Protein AF-A0A0D0ACS6-F1 (afdb_monomer_lite)

Foldseek 3Di:
DDDQPVVVLLLVLLQCLCVQCPPDPPPDDSQFFDLDGDPVVLVVSCVVRVHDSVVSNVCCNVCVRVSNPDDHPVRVVVVVQVCCVVPVVVVVHHPVVVVVVDD

Structure (mmCIF, N/CA/C/O backbone):
data_AF-A0A0D0ACS6-F1
#
_entry.id   AF-A0A0D0ACS6-F1
#
loop_
_atom_site.group_PDB
_atom_site.id
_atom_site.type_symbol
_atom_site.label_atom_id
_atom_site.label_alt_id
_atom_site.label_comp_id
_atom_site.label_asym_id
_atom_site.label_entity_id
_atom_site.label_seq_id
_atom_site.pdbx_PDB_ins_code
_atom_site.Cartn_x
_atom_site.Cartn_y
_atom_site.Cartn_z
_atom_site.occupancy
_atom_site.B_iso_or_equiv
_atom_site.auth_seq_id
_atom_site.auth_comp_id
_atom_site.auth_asym_id
_atom_site.auth_atom_id
_atom_site.pdbx_PDB_model_num
ATOM 1 N N . MET A 1 1 ? -5.392 20.214 9.905 1.00 50.78 1 MET A N 1
ATOM 2 C CA . MET A 1 1 ? -5.535 18.881 9.297 1.00 50.78 1 MET A CA 1
ATOM 3 C C . MET A 1 1 ? -4.632 18.838 8.082 1.00 50.78 1 MET A C 1
ATOM 5 O O . MET A 1 1 ? -4.935 19.556 7.133 1.00 50.78 1 MET A O 1
ATOM 9 N N . PRO A 1 2 ? -3.484 18.144 8.131 1.00 66.25 2 PRO A N 1
ATOM 10 C CA . PRO A 1 2 ? -2.719 17.911 6.916 1.00 66.25 2 PRO A CA 1
ATOM 11 C C . PRO A 1 2 ? -3.595 17.114 5.944 1.00 66.25 2 PRO A C 1
ATOM 13 O O . PRO A 1 2 ? -4.342 16.227 6.352 1.00 66.25 2 PRO A O 1
ATOM 16 N N . PHE A 1 3 ? -3.565 17.492 4.673 1.00 79.19 3 PHE A N 1
ATOM 17 C CA . PHE A 1 3 ? -4.230 16.728 3.627 1.00 79.19 3 PHE A CA 1
ATOM 18 C C . PHE A 1 3 ? -3.453 15.420 3.441 1.00 79.19 3 PHE A C 1
ATOM 20 O O . PHE A 1 3 ? -2.221 15.455 3.393 1.00 79.19 3 PHE A O 1
ATOM 27 N N . LEU A 1 4 ? -4.148 14.283 3.368 1.00 85.44 4 LEU A N 1
ATOM 28 C CA . LEU A 1 4 ? -3.498 13.003 3.110 1.00 85.44 4 LEU A CA 1
ATOM 29 C C . LEU A 1 4 ? -2.901 13.030 1.700 1.00 85.44 4 LEU A C 1
ATOM 31 O O . LEU A 1 4 ? -3.627 13.135 0.711 1.00 85.44 4 LEU A O 1
ATOM 35 N N . ASP A 1 5 ? -1.579 12.926 1.610 1.00 92.06 5 ASP A N 1
ATOM 36 C CA . ASP A 1 5 ? -0.904 12.699 0.338 1.00 92.06 5 ASP A CA 1
ATOM 37 C C . ASP A 1 5 ? -1.012 11.213 -0.020 1.00 92.06 5 ASP A C 1
ATOM 39 O O . ASP A 1 5 ? -0.269 10.366 0.484 1.00 92.06 5 ASP A O 1
ATOM 43 N N . LEU A 1 6 ? -1.971 10.905 -0.892 1.00 92.44 6 LEU A N 1
ATOM 44 C CA . LEU A 1 6 ? -2.261 9.541 -1.320 1.00 92.44 6 LEU A CA 1
ATOM 45 C C . LEU A 1 6 ? -1.072 8.890 -2.035 1.00 92.44 6 LEU A C 1
ATOM 47 O O . LEU A 1 6 ? -0.840 7.695 -1.878 1.00 92.44 6 LEU A O 1
ATOM 51 N N . MET A 1 7 ? -0.292 9.667 -2.790 1.00 91.44 7 MET A N 1
ATOM 52 C CA . MET A 1 7 ? 0.878 9.144 -3.497 1.00 91.44 7 MET A CA 1
ATOM 53 C C . MET A 1 7 ? 1.981 8.779 -2.511 1.00 91.44 7 MET A C 1
ATOM 55 O O . MET A 1 7 ? 2.624 7.737 -2.656 1.00 91.44 7 MET A O 1
ATOM 59 N N . ALA A 1 8 ? 2.171 9.601 -1.477 1.00 91.94 8 ALA A N 1
ATOM 60 C CA . ALA A 1 8 ? 3.089 9.280 -0.396 1.00 91.94 8 ALA A CA 1
ATOM 61 C C . ALA A 1 8 ? 2.634 8.038 0.388 1.00 91.94 8 ALA A C 1
ATOM 63 O O . ALA A 1 8 ? 3.482 7.210 0.718 1.00 91.94 8 ALA A O 1
ATOM 64 N N . PHE A 1 9 ? 1.328 7.874 0.638 1.00 95.25 9 PHE A N 1
ATOM 65 C CA . PHE A 1 9 ? 0.768 6.674 1.276 1.00 95.25 9 PHE A CA 1
ATOM 66 C C . PHE A 1 9 ? 1.043 5.417 0.455 1.00 95.25 9 PHE A C 1
ATOM 68 O O . PHE A 1 9 ? 1.657 4.479 0.958 1.00 95.25 9 PHE A O 1
ATOM 75 N N . LEU A 1 10 ? 0.667 5.428 -0.826 1.00 94.81 10 LEU A N 1
ATOM 76 C CA . LEU A 1 10 ? 0.864 4.307 -1.743 1.00 94.81 10 LEU A CA 1
ATOM 77 C C . LEU A 1 10 ? 2.332 3.896 -1.841 1.00 94.81 10 LEU A C 1
ATOM 79 O O . LEU A 1 10 ? 2.652 2.716 -1.726 1.00 94.81 10 LEU A O 1
ATOM 83 N N . ARG A 1 11 ? 3.226 4.878 -1.999 1.00 91.56 11 ARG A N 1
ATOM 84 C CA . ARG A 1 11 ? 4.667 4.634 -2.041 1.00 91.56 11 ARG A CA 1
ATOM 85 C C . ARG A 1 11 ? 5.173 4.079 -0.716 1.00 91.56 11 ARG A C 1
ATOM 87 O O . ARG A 1 11 ? 5.992 3.178 -0.717 1.00 91.56 11 ARG A O 1
ATOM 94 N N . CYS A 1 12 ? 4.721 4.610 0.416 1.00 94.06 12 CYS A N 1
ATOM 95 C CA . CYS A 1 12 ? 5.140 4.106 1.719 1.00 94.06 12 CYS A CA 1
ATOM 96 C C . CYS A 1 12 ? 4.695 2.653 1.916 1.00 94.06 12 CYS A C 1
ATOM 98 O O . CYS A 1 12 ? 5.508 1.812 2.278 1.00 94.06 12 CYS A O 1
ATOM 100 N N . ALA A 1 13 ? 3.434 2.343 1.619 1.00 95.06 13 ALA A N 1
ATOM 101 C CA . ALA A 1 13 ? 2.900 0.994 1.730 1.00 95.06 13 ALA A CA 1
ATOM 102 C C . ALA A 1 13 ? 3.577 0.014 0.752 1.00 95.06 13 ALA A C 1
ATOM 104 O O . ALA A 1 13 ? 3.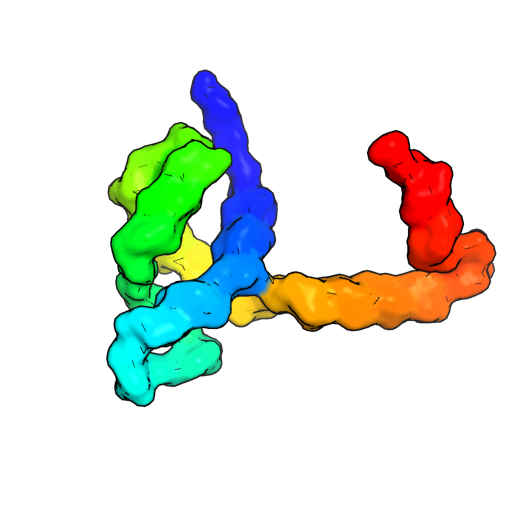838 -1.127 1.124 1.00 95.06 13 ALA A O 1
ATOM 105 N N . SER A 1 14 ? 3.936 0.446 -0.468 1.00 94.25 14 SER A N 1
ATOM 106 C CA . SER A 1 14 ? 4.612 -0.426 -1.447 1.00 94.25 14 SER A CA 1
ATOM 107 C C . SER A 1 14 ? 6.036 -0.800 -1.033 1.00 94.25 14 SER A C 1
ATOM 109 O O . SER A 1 14 ? 6.553 -1.827 -1.469 1.00 94.25 14 SER A O 1
ATOM 111 N N . LEU A 1 15 ? 6.661 0.004 -0.170 1.00 92.62 15 LEU A N 1
ATOM 112 C CA . LEU A 1 15 ? 7.961 -0.296 0.427 1.00 92.62 15 LEU A CA 1
ATOM 113 C C . LEU A 1 15 ? 7.874 -1.303 1.577 1.00 92.62 15 LEU A C 1
ATOM 115 O O . LEU A 1 15 ? 8.887 -1.899 1.914 1.00 92.62 15 LEU A O 1
ATOM 119 N N . LEU A 1 16 ? 6.686 -1.499 2.153 1.00 93.81 16 LEU A N 1
ATOM 120 C CA . LEU A 1 16 ? 6.451 -2.381 3.297 1.00 93.81 16 LEU A CA 1
ATOM 121 C C . LEU A 1 16 ? 5.916 -3.756 2.881 1.00 93.81 16 LEU A C 1
ATOM 123 O O . LEU A 1 16 ? 5.490 -4.516 3.741 1.00 93.81 16 LEU A O 1
ATOM 127 N N . LYS A 1 17 ? 5.888 -4.100 1.584 1.00 93.38 17 LYS A N 1
ATOM 128 C CA . LYS A 1 17 ? 5.300 -5.372 1.114 1.00 93.38 17 LYS A CA 1
ATOM 129 C C . LYS A 1 17 ? 5.913 -6.596 1.788 1.00 93.38 17 LYS A C 1
ATOM 131 O O . LYS A 1 17 ? 5.175 -7.504 2.161 1.00 93.38 17 LYS A O 1
ATOM 136 N N . ASP A 1 18 ? 7.229 -6.603 1.975 1.00 91.50 18 ASP A N 1
ATOM 137 C CA . ASP A 1 18 ? 7.927 -7.709 2.634 1.00 91.50 18 ASP A CA 1
ATOM 138 C C . ASP A 1 18 ? 7.524 -7.812 4.112 1.00 91.50 18 ASP A C 1
ATOM 140 O O . ASP A 1 18 ? 7.172 -8.895 4.584 1.00 91.50 18 ASP A O 1
ATOM 144 N N . ASP A 1 19 ? 7.466 -6.680 4.821 1.00 93.88 19 ASP A N 1
ATOM 145 C CA . ASP A 1 19 ? 7.013 -6.616 6.215 1.00 93.88 19 ASP A CA 1
ATOM 146 C C . ASP A 1 19 ? 5.521 -6.964 6.364 1.00 93.88 19 ASP A C 1
ATOM 148 O O . ASP A 1 19 ? 5.108 -7.550 7.364 1.00 93.88 19 ASP A O 1
ATOM 152 N N . ILE A 1 20 ? 4.707 -6.638 5.355 1.00 95.12 20 ILE A N 1
ATOM 153 C CA . ILE A 1 20 ? 3.288 -6.995 5.271 1.00 95.12 20 ILE A CA 1
ATOM 154 C C . ILE A 1 20 ? 3.120 -8.506 5.086 1.00 95.12 20 ILE A C 1
ATOM 156 O O . ILE A 1 20 ? 2.212 -9.077 5.687 1.00 95.12 20 ILE A O 1
ATOM 160 N N . LEU A 1 21 ? 3.965 -9.148 4.268 1.00 93.25 21 LEU A N 1
ATOM 161 C CA . LEU A 1 21 ? 3.911 -10.585 3.979 1.00 93.25 21 LEU A CA 1
ATOM 162 C C . LEU A 1 21 ? 4.484 -11.447 5.101 1.00 93.25 21 LEU A C 1
ATOM 164 O O . LEU A 1 21 ? 3.966 -12.533 5.349 1.00 93.25 21 LEU A O 1
ATOM 168 N N . GLN A 1 22 ? 5.542 -10.994 5.773 1.00 91.94 22 GLN A N 1
ATOM 169 C CA . GLN A 1 22 ? 6.271 -11.791 6.761 1.00 91.94 22 GLN A CA 1
ATOM 170 C C . GLN A 1 22 ? 5.388 -12.418 7.864 1.00 91.94 22 GLN A C 1
ATOM 172 O O . GLN A 1 22 ? 5.599 -13.592 8.178 1.00 91.94 22 GLN A O 1
ATOM 177 N N . PRO A 1 23 ? 4.412 -11.711 8.465 1.00 93.19 23 PRO A N 1
ATOM 178 C CA . PRO A 1 23 ? 3.537 -12.288 9.487 1.00 93.19 23 PRO A CA 1
ATOM 179 C C . PRO A 1 23 ? 2.313 -13.025 8.914 1.00 93.19 23 PRO A C 1
ATOM 181 O O . PRO A 1 23 ? 1.510 -13.544 9.691 1.00 93.19 23 PRO A O 1
ATOM 184 N N . GLN A 1 24 ? 2.128 -13.067 7.589 1.00 90.69 24 GLN A N 1
ATOM 185 C CA . GLN A 1 24 ? 0.959 -13.704 6.980 1.00 90.69 24 GLN A CA 1
ATOM 186 C C . GLN A 1 24 ? 1.072 -15.234 7.012 1.00 90.69 24 GLN A C 1
ATOM 188 O O . GLN A 1 24 ? 2.170 -15.793 6.923 1.00 90.69 24 GLN A O 1
ATOM 193 N N . PRO A 1 25 ? -0.063 -15.953 7.083 1.00 88.38 25 PRO A N 1
ATOM 194 C CA . PRO A 1 25 ? -0.068 -17.400 6.930 1.00 88.38 25 PRO A CA 1
ATOM 195 C C . PRO A 1 25 ? 0.546 -17.823 5.591 1.00 88.38 25 PRO A C 1
ATOM 197 O O . PRO A 1 25 ? 0.273 -17.218 4.557 1.00 88.38 25 PRO A O 1
ATOM 200 N N . HIS A 1 26 ? 1.276 -18.941 5.574 1.00 84.44 26 HIS A N 1
ATOM 201 C CA . HIS A 1 26 ? 1.895 -19.489 4.353 1.00 84.44 26 HIS A CA 1
ATOM 202 C C . HIS A 1 26 ? 0.900 -19.850 3.234 1.00 84.44 26 HIS A C 1
ATOM 204 O O . HIS A 1 26 ? 1.305 -20.167 2.119 1.00 84.44 26 HIS A O 1
ATOM 210 N N . THR A 1 27 ? -0.400 -19.849 3.530 1.00 86.81 27 THR A N 1
ATOM 211 C CA . THR A 1 27 ? -1.477 -20.054 2.557 1.00 86.81 27 THR A CA 1
ATOM 212 C C . THR A 1 27 ? -1.768 -18.814 1.713 1.00 86.81 27 THR A C 1
ATOM 214 O O . THR A 1 27 ? -2.432 -18.934 0.686 1.00 86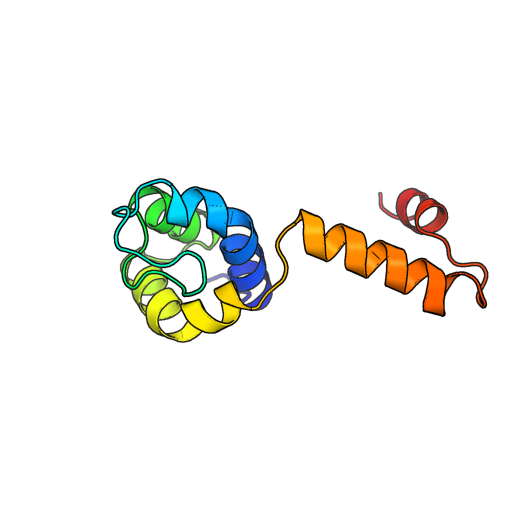.81 27 THR A O 1
ATOM 217 N N . ILE A 1 28 ? -1.319 -17.631 2.141 1.00 85.81 28 ILE A N 1
ATOM 218 C CA . ILE A 1 28 ? -1.491 -16.385 1.397 1.00 85.81 28 ILE A CA 1
ATOM 219 C C . ILE A 1 28 ? -0.478 -16.337 0.253 1.00 85.81 28 ILE A C 1
ATOM 221 O O . ILE A 1 28 ? 0.712 -16.588 0.431 1.00 85.81 28 ILE A O 1
ATOM 225 N N . SER A 1 29 ? -0.969 -16.024 -0.946 1.00 88.00 29 SER A N 1
ATOM 226 C CA . SER A 1 29 ? -0.124 -15.867 -2.126 1.00 88.00 29 SER A CA 1
ATOM 227 C C . SER A 1 29 ? 0.627 -14.542 -2.064 1.00 88.00 29 SER A C 1
ATOM 229 O O . SER A 1 29 ? 0.024 -13.494 -1.870 1.00 88.00 29 SER A O 1
ATOM 231 N N . VAL A 1 30 ? 1.931 -14.583 -2.331 1.00 88.88 30 VAL A N 1
ATOM 232 C CA . VAL A 1 30 ? 2.786 -13.387 -2.436 1.00 88.88 30 VAL A CA 1
ATOM 233 C C . VAL A 1 30 ? 2.439 -12.503 -3.640 1.00 88.88 30 VAL A C 1
ATOM 235 O O . VAL A 1 30 ? 2.864 -11.355 -3.719 1.00 88.88 30 VAL A O 1
ATOM 238 N N . LEU A 1 31 ? 1.667 -13.027 -4.598 1.00 90.12 31 LEU A N 1
ATOM 239 C CA . LEU A 1 31 ? 1.301 -12.319 -5.828 1.00 90.12 31 LEU A CA 1
ATOM 240 C C . LEU A 1 31 ? 0.100 -11.383 -5.660 1.00 90.12 31 LEU A C 1
ATOM 242 O O . LEU A 1 31 ? -0.182 -10.607 -6.568 1.00 90.12 31 LEU A O 1
ATOM 246 N N . ILE A 1 32 ? -0.615 -11.467 -4.538 1.00 92.38 32 ILE A N 1
ATOM 247 C CA . ILE A 1 32 ? -1.792 -10.643 -4.254 1.00 92.38 32 ILE A CA 1
ATOM 248 C C . ILE A 1 32 ? -1.632 -9.972 -2.896 1.00 92.38 32 ILE A C 1
ATOM 250 O O . ILE A 1 32 ? -1.032 -10.544 -1.985 1.00 92.38 32 ILE A O 1
ATOM 254 N N . ALA A 1 33 ? -2.181 -8.769 -2.755 1.00 95.06 33 ALA A N 1
ATOM 255 C CA . ALA A 1 33 ? -2.172 -8.096 -1.470 1.00 95.06 33 ALA A CA 1
ATOM 256 C C . ALA A 1 33 ? -3.030 -8.875 -0.456 1.00 95.06 33 ALA A C 1
ATOM 258 O O . ALA A 1 33 ? -4.129 -9.323 -0.804 1.00 95.06 33 ALA A O 1
ATOM 259 N N . PRO A 1 34 ? -2.564 -9.046 0.793 1.00 94.88 34 PRO A N 1
ATOM 260 C CA . PRO A 1 34 ? -3.368 -9.677 1.828 1.00 94.88 34 PRO A CA 1
ATOM 261 C C . PRO A 1 34 ? -4.583 -8.818 2.178 1.00 94.88 34 PRO A C 1
ATOM 263 O O . PRO A 1 34 ? -4.560 -7.589 2.092 1.00 94.88 34 PRO A O 1
ATOM 266 N N . GLU A 1 35 ? -5.653 -9.478 2.611 1.00 93.50 35 GLU A N 1
ATOM 267 C CA . GLU A 1 35 ? -6.900 -8.799 2.958 1.00 93.50 35 GLU A CA 1
ATOM 268 C C . GLU A 1 35 ? -6.755 -7.932 4.209 1.00 93.50 35 GLU A C 1
ATOM 270 O O . GLU A 1 35 ? -7.278 -6.826 4.238 1.00 93.50 35 GLU A O 1
ATOM 275 N N . ILE A 1 36 ? -5.981 -8.400 5.191 1.00 91.00 36 ILE A N 1
ATOM 276 C CA . ILE A 1 36 ? -5.789 -7.729 6.475 1.00 91.00 36 ILE A CA 1
ATOM 277 C C . ILE A 1 36 ? -4.322 -7.322 6.625 1.00 91.00 36 ILE A C 1
ATOM 279 O O . ILE A 1 36 ? -3.414 -8.145 6.447 1.00 91.00 36 ILE A O 1
ATOM 283 N N . LEU A 1 37 ? -4.096 -6.056 6.982 1.00 95.19 37 LEU A N 1
ATOM 284 C CA . LEU A 1 37 ? -2.774 -5.563 7.352 1.00 95.19 37 LEU A CA 1
ATOM 285 C C . LEU A 1 37 ? -2.336 -6.126 8.709 1.00 95.19 37 LEU A C 1
ATOM 287 O O . LEU A 1 37 ? -3.146 -6.236 9.631 1.00 95.19 37 LEU A O 1
ATOM 291 N N . PRO A 1 38 ? -1.041 -6.427 8.887 1.00 95.88 38 PRO A N 1
ATOM 292 C CA . PRO A 1 38 ? -0.516 -6.710 10.214 1.00 95.88 38 PRO A CA 1
ATOM 293 C C . PRO A 1 38 ? -0.698 -5.490 11.137 1.00 95.88 38 PRO A C 1
ATOM 295 O O . PRO A 1 38 ? -0.454 -4.369 10.679 1.00 95.88 38 PRO A O 1
ATOM 298 N N . PRO A 1 39 ? -1.038 -5.674 12.429 1.00 96.38 39 PRO A N 1
ATOM 299 C CA . PRO A 1 39 ? -1.290 -4.561 13.351 1.00 96.38 39 PRO A CA 1
ATOM 300 C C . PRO A 1 39 ? -0.156 -3.530 13.394 1.00 96.38 39 PRO A C 1
ATOM 302 O O . PRO A 1 39 ? -0.397 -2.336 13.277 1.00 96.38 39 PRO A O 1
ATOM 305 N N . SER A 1 40 ? 1.098 -3.991 13.416 1.00 96.75 40 SER A N 1
ATOM 306 C CA . SER A 1 40 ? 2.273 -3.112 13.423 1.00 96.75 40 SER A CA 1
ATOM 307 C C . SER A 1 40 ? 2.401 -2.235 12.172 1.00 96.75 40 SER A C 1
ATOM 309 O O . SER A 1 40 ? 2.959 -1.144 12.241 1.00 96.75 40 SER A O 1
ATOM 311 N N . ILE A 1 41 ? 1.914 -2.703 11.017 1.00 97.69 41 ILE A N 1
ATOM 312 C CA . ILE A 1 41 ? 1.918 -1.920 9.774 1.00 97.69 41 ILE A CA 1
ATOM 313 C C . ILE A 1 41 ? 0.791 -0.889 9.795 1.00 97.69 41 ILE A C 1
ATOM 315 O O . ILE A 1 41 ? 1.002 0.242 9.357 1.00 97.69 41 ILE A O 1
ATOM 319 N N . ASN A 1 42 ? -0.380 -1.264 10.317 1.00 97.75 42 ASN A N 1
ATOM 320 C CA . ASN A 1 42 ? -1.499 -0.342 10.474 1.00 97.75 42 ASN A CA 1
ATOM 321 C C . ASN A 1 42 ? -1.113 0.819 11.412 1.00 97.75 42 ASN A C 1
ATOM 323 O O . ASN A 1 42 ? -1.125 1.973 10.980 1.00 97.75 42 ASN A O 1
ATOM 327 N N . GLU A 1 43 ? -0.635 0.509 12.621 1.00 97.88 43 GLU A N 1
ATOM 328 C CA . GLU A 1 43 ? -0.154 1.493 13.603 1.00 97.88 43 GLU A CA 1
ATOM 329 C C . GLU A 1 43 ? 0.898 2.438 12.995 1.00 97.88 43 GLU A C 1
ATOM 331 O O . GLU A 1 43 ? 0.780 3.663 13.076 1.00 97.88 43 GLU A O 1
ATOM 336 N N . PHE A 1 44 ? 1.894 1.886 12.292 1.00 97.69 44 PHE A N 1
ATOM 337 C CA . PHE A 1 44 ? 2.933 2.678 11.635 1.00 97.69 44 PHE A CA 1
ATOM 338 C C . PHE A 1 44 ? 2.371 3.654 10.588 1.00 97.69 44 PHE A C 1
ATOM 340 O O . PHE A 1 44 ? 2.768 4.822 10.543 1.00 97.69 44 PHE A O 1
ATOM 347 N N . LEU A 1 45 ? 1.458 3.198 9.723 1.00 96.88 45 LEU A N 1
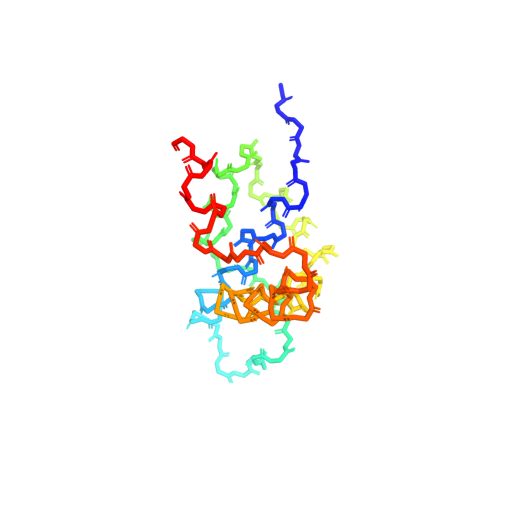ATOM 348 C CA . LEU A 1 45 ? 0.846 4.047 8.698 1.00 96.88 45 LEU A CA 1
ATOM 349 C C . LEU A 1 45 ? -0.060 5.115 9.327 1.00 96.88 45 LEU A C 1
ATOM 351 O O . LEU A 1 45 ? -0.027 6.271 8.894 1.00 96.88 45 LEU A O 1
ATOM 355 N N . ALA A 1 46 ? -0.813 4.759 10.366 1.00 97.19 46 ALA A N 1
ATOM 356 C CA . ALA A 1 46 ? -1.659 5.679 11.116 1.00 97.19 46 ALA A CA 1
ATOM 357 C C . ALA A 1 46 ? -0.830 6.827 11.716 1.00 97.19 46 ALA A C 1
ATOM 359 O O . ALA A 1 46 ? -1.117 8.004 11.468 1.00 97.19 46 ALA A O 1
ATOM 360 N N . GLU A 1 47 ? 0.270 6.504 12.404 1.00 96.69 47 GLU A N 1
ATOM 361 C CA . GLU A 1 47 ? 1.195 7.492 12.968 1.00 96.69 47 GLU A CA 1
ATOM 362 C C . GLU A 1 47 ? 1.860 8.345 11.883 1.00 96.69 47 GLU A C 1
ATOM 364 O O . GLU A 1 47 ? 1.897 9.577 11.973 1.00 96.69 47 GLU A O 1
ATOM 369 N N . ARG A 1 48 ? 2.363 7.709 10.818 1.00 95.38 48 ARG A N 1
ATOM 370 C CA . ARG A 1 48 ? 3.109 8.390 9.754 1.00 95.38 48 ARG A CA 1
ATOM 371 C C . ARG A 1 48 ? 2.261 9.404 8.992 1.00 95.38 48 ARG A C 1
ATOM 373 O O . ARG A 1 48 ? 2.797 10.432 8.555 1.00 95.38 48 ARG A O 1
ATOM 380 N N . PHE A 1 49 ? 0.984 9.103 8.780 1.00 95.12 49 PHE A N 1
ATOM 381 C CA . PHE A 1 49 ? 0.060 9.947 8.022 1.00 95.12 49 PHE A CA 1
ATOM 382 C C . PHE A 1 49 ? -0.886 10.761 8.906 1.00 95.12 49 PHE A C 1
ATOM 384 O O . PHE A 1 49 ? -1.634 11.586 8.3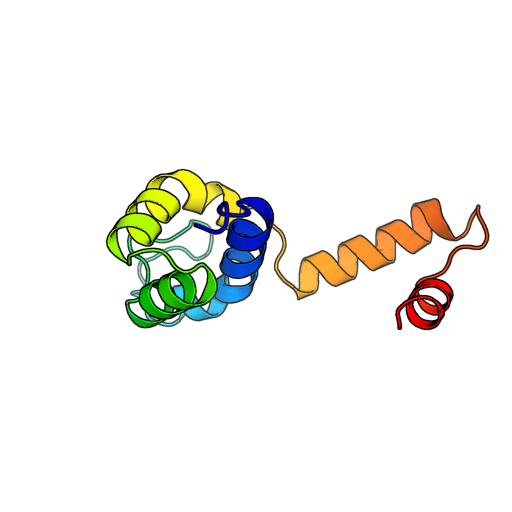82 1.00 95.12 49 PHE A O 1
ATOM 391 N N . VAL A 1 50 ? -0.787 10.613 10.232 1.00 95.12 50 VAL A N 1
ATOM 392 C CA . VAL A 1 50 ? -1.604 11.326 11.224 1.00 95.12 50 VAL A CA 1
ATOM 393 C C . VAL A 1 50 ? -3.100 11.087 10.970 1.00 95.12 50 VAL A C 1
ATOM 395 O O . VAL A 1 50 ? -3.906 12.018 10.910 1.00 95.12 50 VAL A O 1
ATOM 398 N N . ILE A 1 51 ? -3.454 9.815 10.780 1.00 95.25 51 ILE A N 1
ATOM 399 C CA . ILE A 1 51 ? -4.824 9.319 10.583 1.00 95.25 51 ILE A CA 1
ATOM 400 C C . ILE A 1 51 ? -5.124 8.207 11.596 1.00 95.25 51 ILE A C 1
ATOM 402 O O . ILE A 1 51 ? -4.219 7.725 12.268 1.00 95.25 51 ILE A O 1
ATOM 406 N N . SER A 1 52 ? -6.392 7.823 11.751 1.00 96.44 52 SER A N 1
ATOM 407 C CA . SER A 1 52 ? -6.761 6.692 12.610 1.00 96.44 52 SER A CA 1
ATOM 408 C C . SER A 1 52 ? -6.455 5.353 11.939 1.00 96.44 52 SER A C 1
ATOM 410 O O . SER A 1 52 ? -6.471 5.261 10.713 1.00 96.44 52 SER A O 1
ATOM 412 N N . GLU A 1 53 ? -6.268 4.304 12.739 1.00 97.25 53 GLU A N 1
ATOM 413 C CA . GLU A 1 53 ? -6.110 2.928 12.245 1.00 97.25 53 GLU A CA 1
ATOM 414 C C . GLU A 1 53 ? -7.323 2.476 11.414 1.00 97.25 53 GLU A C 1
ATOM 416 O O . GLU A 1 53 ? -7.156 1.968 10.310 1.00 97.25 53 GLU A O 1
ATOM 421 N N . ASP A 1 54 ? -8.547 2.813 11.844 1.00 97.06 54 ASP A N 1
ATOM 422 C CA . ASP A 1 54 ? -9.765 2.567 11.053 1.00 97.06 54 ASP A CA 1
ATOM 423 C C . ASP A 1 54 ? -9.703 3.220 9.658 1.00 97.06 54 ASP A C 1
ATOM 425 O O . ASP A 1 54 ? -10.238 2.700 8.679 1.00 97.06 54 ASP A O 1
ATOM 429 N N . ALA A 1 55 ? -9.066 4.393 9.546 1.00 96.00 55 ALA A N 1
ATOM 430 C CA . ALA A 1 55 ? -8.915 5.069 8.262 1.00 96.00 55 ALA A CA 1
ATOM 431 C C . ALA A 1 55 ? -7.849 4.386 7.397 1.00 96.00 55 ALA A C 1
ATOM 433 O O . ALA A 1 55 ? -8.005 4.345 6.177 1.00 96.00 55 ALA A O 1
ATOM 434 N N . VAL A 1 56 ? -6.793 3.836 8.005 1.00 97.38 56 VAL A N 1
ATOM 435 C CA . VAL A 1 56 ? -5.810 2.999 7.306 1.00 97.38 56 VAL A CA 1
ATOM 436 C C . VAL A 1 56 ? -6.475 1.739 6.766 1.00 97.38 56 VAL A C 1
ATOM 438 O O . VAL A 1 56 ? -6.250 1.423 5.602 1.00 97.38 56 VAL A O 1
ATOM 441 N N . ASP A 1 57 ? -7.329 1.071 7.543 1.00 96.88 57 ASP A N 1
ATOM 442 C CA . ASP A 1 57 ? -8.049 -0.126 7.091 1.00 96.88 57 ASP A CA 1
ATOM 443 C C . ASP A 1 57 ? -8.953 0.183 5.890 1.00 96.88 57 ASP A C 1
ATOM 445 O O . ASP A 1 57 ? -8.896 -0.505 4.870 1.00 96.88 57 ASP A O 1
ATOM 449 N N . VAL A 1 58 ? -9.708 1.288 5.945 1.00 96.62 58 VAL A N 1
ATOM 450 C CA . VAL A 1 58 ? -10.521 1.752 4.8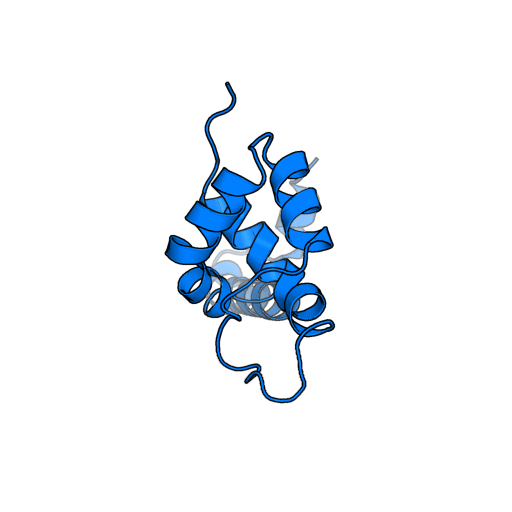06 1.00 96.62 58 VAL A CA 1
ATOM 451 C C . VAL A 1 58 ? -9.652 2.040 3.578 1.00 96.62 58 VAL A C 1
ATOM 453 O O . VAL A 1 58 ? -10.012 1.675 2.459 1.00 96.62 58 VAL A O 1
ATOM 456 N N . LEU A 1 59 ? -8.507 2.702 3.759 1.00 96.62 59 LEU A N 1
ATOM 457 C CA . LEU A 1 59 ? -7.582 2.977 2.659 1.00 96.62 59 LEU A CA 1
ATOM 458 C C . LEU A 1 59 ? -6.983 1.691 2.095 1.00 96.62 59 LEU A C 1
ATOM 460 O O . LEU A 1 59 ? -6.853 1.575 0.878 1.00 96.62 59 LEU A O 1
ATOM 464 N N . TRP A 1 60 ? -6.632 0.733 2.949 1.00 97.44 60 TRP A N 1
ATOM 465 C CA . TRP A 1 60 ? -6.090 -0.552 2.538 1.00 97.44 60 TRP A CA 1
ATOM 466 C C . TRP A 1 60 ? -7.094 -1.318 1.686 1.00 97.44 60 TRP A C 1
ATOM 468 O O . TRP A 1 60 ? -6.757 -1.730 0.579 1.00 97.44 60 TRP A O 1
ATOM 478 N N . ASP A 1 61 ? -8.348 -1.409 2.120 1.00 97.00 61 ASP A N 1
ATOM 479 C CA . ASP A 1 61 ? -9.392 -2.084 1.350 1.00 97.00 61 ASP A CA 1
ATOM 480 C C . ASP A 1 61 ? -9.602 -1.492 -0.045 1.00 97.00 61 ASP A C 1
ATOM 482 O O . ASP A 1 61 ? -9.890 -2.226 -0.991 1.00 97.00 61 ASP A O 1
ATOM 486 N N . ILE A 1 62 ? -9.411 -0.180 -0.195 1.00 96.62 62 ILE A N 1
ATOM 487 C CA . ILE A 1 62 ? -9.562 0.517 -1.475 1.00 96.62 62 ILE A CA 1
ATOM 488 C C . ILE A 1 62 ? -8.294 0.414 -2.341 1.00 96.62 62 ILE A C 1
ATOM 490 O O . ILE A 1 62 ? -8.390 0.373 -3.568 1.00 96.62 62 ILE A O 1
ATOM 494 N N . LEU A 1 63 ? -7.103 0.425 -1.735 1.00 96.75 63 LEU A N 1
ATOM 495 C CA . LEU A 1 63 ? -5.840 0.697 -2.435 1.00 96.75 63 LEU A CA 1
ATOM 496 C C . LEU A 1 63 ? -4.852 -0.471 -2.452 1.00 96.75 63 LEU A C 1
ATOM 498 O O . LEU A 1 63 ? -3.836 -0.364 -3.139 1.00 96.75 63 LEU A O 1
ATOM 502 N N . LYS A 1 64 ? -5.104 -1.569 -1.733 1.00 96.19 64 LYS A N 1
ATOM 503 C CA . LYS A 1 64 ? -4.158 -2.689 -1.586 1.00 96.19 64 LYS A CA 1
ATOM 504 C C . LYS A 1 64 ? -3.662 -3.255 -2.914 1.00 96.19 64 LYS A C 1
ATOM 506 O O . LYS A 1 64 ? -2.465 -3.481 -3.069 1.00 96.19 64 LYS A O 1
ATOM 511 N N . ASP A 1 65 ? -4.540 -3.376 -3.906 1.00 96.19 65 ASP A N 1
ATOM 512 C CA . ASP A 1 65 ? -4.163 -3.858 -5.238 1.00 96.19 65 ASP A CA 1
ATOM 513 C C . ASP A 1 65 ? -3.229 -2.873 -5.953 1.00 96.19 65 ASP A C 1
ATOM 515 O O . ASP A 1 65 ? -2.257 -3.277 -6.591 1.00 96.19 65 ASP A O 1
ATOM 519 N N . LEU A 1 66 ? -3.471 -1.566 -5.791 1.00 95.31 66 LEU A N 1
ATOM 520 C CA . LEU A 1 66 ? -2.600 -0.525 -6.334 1.00 95.31 66 LEU A CA 1
ATOM 521 C C . LEU A 1 66 ? -1.231 -0.541 -5.644 1.00 95.31 66 LEU A C 1
ATOM 523 O O . LEU A 1 66 ? -0.202 -0.465 -6.309 1.00 95.31 66 LEU A O 1
ATOM 527 N N . VAL A 1 67 ? -1.205 -0.697 -4.319 1.00 95.25 67 VAL A N 1
ATOM 528 C CA . VAL A 1 67 ? 0.042 -0.892 -3.571 1.00 95.25 67 VAL A CA 1
ATOM 529 C C . VAL A 1 67 ? 0.802 -2.100 -4.117 1.00 95.25 67 VAL A C 1
ATOM 531 O O . VAL A 1 67 ? 2.016 -2.017 -4.307 1.00 95.25 67 VAL A O 1
ATOM 534 N N . TRP A 1 68 ? 0.104 -3.197 -4.426 1.00 94.62 68 TRP A N 1
ATOM 535 C CA . TRP A 1 68 ? 0.722 -4.436 -4.892 1.00 94.62 68 TRP A CA 1
ATOM 536 C C . TRP A 1 68 ? 1.322 -4.360 -6.295 1.00 94.62 68 TRP A C 1
ATOM 538 O O . TRP A 1 68 ? 2.338 -5.010 -6.533 1.00 94.62 68 TRP A O 1
ATOM 548 N N . ILE A 1 69 ? 0.774 -3.536 -7.192 1.00 92.62 69 ILE A N 1
ATOM 549 C CA . ILE A 1 69 ? 1.350 -3.331 -8.534 1.00 92.62 69 ILE A CA 1
ATOM 550 C C . ILE A 1 69 ? 2.485 -2.304 -8.567 1.00 92.62 69 ILE A C 1
ATOM 552 O O . ILE A 1 69 ? 3.252 -2.282 -9.526 1.00 92.62 69 ILE A O 1
ATOM 556 N N . LEU A 1 70 ? 2.594 -1.435 -7.556 1.00 90.25 70 LEU A N 1
ATOM 557 C CA . LEU A 1 70 ? 3.661 -0.437 -7.513 1.00 90.25 70 LEU A CA 1
ATOM 558 C C . LEU A 1 70 ? 5.020 -1.098 -7.273 1.00 90.25 70 LEU A C 1
ATOM 560 O O . LEU A 1 70 ? 5.096 -2.027 -6.468 1.00 90.25 70 LEU A O 1
ATOM 564 N N . PRO A 1 71 ? 6.099 -0.610 -7.901 1.00 82.25 71 PRO A N 1
ATOM 565 C CA . PRO A 1 71 ? 7.421 -1.174 -7.697 1.00 82.25 71 PRO A CA 1
ATOM 566 C C . PRO A 1 71 ? 7.857 -1.051 -6.232 1.00 82.25 71 PRO A C 1
ATOM 568 O O . PRO A 1 71 ? 7.572 -0.067 -5.535 1.00 82.25 71 PRO A O 1
ATOM 571 N N . THR A 1 72 ? 8.559 -2.077 -5.765 1.00 75.75 72 THR A N 1
ATOM 572 C CA . THR A 1 72 ? 9.324 -2.051 -4.515 1.00 75.75 72 THR A CA 1
ATOM 573 C C . THR A 1 72 ? 10.472 -1.039 -4.610 1.00 75.75 72 THR A C 1
ATOM 575 O O . THR A 1 72 ? 10.779 -0.515 -5.681 1.00 75.75 72 THR A O 1
ATOM 578 N N . ALA A 1 73 ? 11.152 -0.751 -3.493 1.00 70.44 73 ALA A N 1
ATOM 579 C CA . ALA A 1 73 ? 12.301 0.166 -3.498 1.00 70.44 73 ALA A CA 1
ATOM 580 C C . ALA A 1 73 ? 13.394 -0.256 -4.492 1.00 70.44 73 ALA A C 1
ATOM 582 O O . ALA A 1 73 ? 13.992 0.607 -5.134 1.00 70.44 73 ALA A O 1
ATOM 583 N N . GLY A 1 74 ? 13.653 -1.564 -4.598 1.00 69.56 74 GLY A N 1
ATOM 584 C CA . GLY A 1 74 ? 14.639 -2.115 -5.526 1.00 69.56 74 GLY A CA 1
ATOM 585 C C . GLY A 1 74 ? 14.216 -1.909 -6.977 1.00 69.56 74 GLY A C 1
ATOM 586 O O . GLY A 1 74 ? 14.937 -1.278 -7.742 1.00 69.56 74 GLY A O 1
ATOM 587 N N . GLU A 1 75 ? 12.999 -2.333 -7.319 1.00 75.38 75 GLU A N 1
ATOM 588 C CA . GLU A 1 75 ? 12.454 -2.203 -8.678 1.00 75.38 75 GLU A CA 1
ATOM 589 C C . GLU A 1 75 ? 12.353 -0.737 -9.123 1.00 75.38 75 GLU A C 1
ATOM 591 O O . GLU A 1 75 ? 12.676 -0.406 -10.261 1.00 75.38 75 GLU A O 1
ATOM 596 N N . ALA A 1 76 ? 11.978 0.167 -8.213 1.00 74.38 76 ALA A N 1
ATOM 597 C CA . ALA A 1 76 ? 11.914 1.596 -8.502 1.00 74.38 76 ALA A CA 1
ATOM 598 C C . ALA A 1 76 ? 13.306 2.193 -8.776 1.00 74.38 76 ALA A C 1
ATOM 600 O O . ALA A 1 76 ? 13.446 3.079 -9.619 1.00 74.38 76 ALA A O 1
ATOM 601 N N . ALA A 1 77 ? 14.345 1.725 -8.074 1.00 71.81 77 ALA A N 1
ATOM 602 C CA . ALA A 1 77 ? 15.717 2.177 -8.293 1.00 71.81 77 ALA A CA 1
ATOM 603 C C . ALA A 1 77 ? 16.268 1.710 -9.651 1.00 71.81 77 ALA A C 1
ATOM 605 O O . ALA A 1 77 ? 17.000 2.472 -10.300 1.00 71.81 77 ALA A O 1
ATOM 606 N N . ASP A 1 78 ? 15.885 0.504 -10.073 1.00 76.50 78 ASP A N 1
ATOM 607 C CA . ASP A 1 78 ? 16.240 -0.079 -11.367 1.00 76.50 78 ASP A CA 1
ATOM 608 C C . ASP A 1 78 ? 15.519 0.642 -12.520 1.00 76.50 78 ASP A C 1
ATOM 610 O O . ASP A 1 78 ? 16.162 1.066 -13.484 1.00 76.50 78 ASP A O 1
ATOM 614 N N . GLU A 1 79 ? 14.206 0.885 -12.402 1.00 77.62 79 GLU A N 1
ATOM 615 C CA . GLU A 1 79 ? 13.439 1.680 -13.378 1.00 77.62 79 GLU A CA 1
ATOM 616 C C . GLU A 1 79 ? 13.992 3.099 -13.530 1.00 77.62 79 GLU A C 1
ATOM 618 O O . GLU A 1 79 ? 14.073 3.645 -14.637 1.00 77.62 79 GLU A O 1
ATOM 623 N N . GLU A 1 80 ? 14.393 3.714 -12.419 1.00 76.75 80 GLU A N 1
ATOM 624 C CA . GLU A 1 80 ? 15.005 5.034 -12.428 1.00 76.75 80 GLU A CA 1
ATOM 625 C C . GLU A 1 80 ? 16.339 5.010 -13.195 1.00 76.75 80 GLU A C 1
ATOM 627 O O . GLU A 1 80 ? 16.591 5.884 -14.029 1.00 76.75 80 GLU A O 1
ATOM 632 N N . GLU A 1 81 ? 17.187 4.001 -12.974 1.00 78.50 81 GLU A N 1
ATOM 633 C CA . GLU A 1 81 ? 18.440 3.844 -13.719 1.00 78.50 81 GLU A CA 1
ATOM 634 C C . GLU A 1 81 ? 18.201 3.687 -15.228 1.00 78.50 81 GLU A C 1
ATOM 636 O O . GLU A 1 81 ? 18.836 4.384 -16.030 1.00 78.50 81 GLU A O 1
ATOM 641 N N . GLU A 1 82 ? 17.254 2.838 -15.623 1.00 80.62 82 GLU A N 1
ATOM 642 C CA . GLU A 1 82 ? 16.890 2.646 -17.029 1.00 80.62 82 GLU A CA 1
ATOM 643 C C . GLU A 1 82 ? 16.302 3.919 -17.651 1.00 80.62 82 GLU A C 1
ATOM 645 O O . GLU A 1 82 ? 16.619 4.273 -18.791 1.00 80.62 82 GLU A O 1
ATOM 650 N N . THR A 1 83 ? 15.539 4.696 -16.881 1.00 82.94 83 THR A N 1
ATOM 651 C CA . THR A 1 83 ? 15.029 6.006 -17.306 1.00 82.94 83 THR A CA 1
ATOM 652 C C . THR A 1 83 ? 16.173 6.976 -17.617 1.00 82.94 83 THR A C 1
ATOM 654 O O . THR A 1 83 ? 16.158 7.650 -18.657 1.00 82.94 83 THR A O 1
ATOM 657 N N . PHE A 1 84 ? 17.210 7.028 -16.774 1.00 80.81 84 PHE A N 1
ATOM 658 C CA . PHE A 1 84 ? 18.393 7.856 -17.033 1.00 80.81 84 PHE A CA 1
ATOM 659 C C . PHE A 1 84 ? 19.190 7.372 -18.248 1.00 80.81 84 PHE A C 1
ATOM 661 O O . PHE A 1 84 ? 19.625 8.204 -19.053 1.00 80.81 84 PHE A O 1
ATOM 668 N N . LYS A 1 85 ? 19.339 6.055 -18.435 1.00 80.69 85 LYS A N 1
ATOM 669 C CA . LYS A 1 85 ? 19.970 5.480 -19.636 1.00 80.69 85 LYS A CA 1
ATOM 670 C C . LYS A 1 85 ? 19.213 5.862 -20.907 1.00 80.69 85 LYS A C 1
ATOM 672 O O . LYS A 1 85 ? 19.826 6.312 -21.877 1.00 80.69 85 LYS A O 1
ATOM 677 N N . LEU A 1 86 ? 17.887 5.746 -20.893 1.00 83.25 86 LEU A N 1
ATOM 678 C CA . LEU A 1 86 ? 17.052 5.929 -22.078 1.00 83.25 86 LEU A CA 1
ATOM 679 C C . LEU A 1 86 ? 16.849 7.406 -22.450 1.00 83.25 86 LEU A C 1
ATOM 681 O O . LEU A 1 86 ? 16.951 7.780 -23.625 1.00 83.25 86 LEU A O 1
ATOM 685 N N . TYR A 1 87 ? 16.578 8.259 -21.460 1.00 83.19 87 TYR A N 1
ATOM 686 C CA . TYR A 1 87 ? 16.180 9.652 -21.685 1.00 83.19 87 TYR A CA 1
ATOM 687 C C . TYR A 1 87 ? 17.225 10.681 -21.245 1.00 83.19 87 TYR A C 1
ATOM 689 O O . TYR A 1 87 ? 17.282 11.767 -21.837 1.00 83.19 87 TYR A O 1
ATOM 697 N N . GLY A 1 88 ? 18.043 10.358 -20.241 1.00 80.06 88 GLY A N 1
ATOM 698 C CA . GLY A 1 88 ? 19.018 11.270 -19.642 1.00 80.06 88 GLY A CA 1
ATOM 699 C C . GLY A 1 88 ? 20.300 11.407 -20.461 1.00 80.06 88 GLY A C 1
ATOM 700 O O . GLY A 1 88 ? 20.722 12.525 -20.762 1.00 80.06 88 GLY A O 1
ATOM 701 N N . HIS A 1 89 ? 20.870 10.288 -20.923 1.00 77.75 89 HIS A N 1
ATOM 702 C CA . HIS A 1 89 ? 22.150 10.278 -21.646 1.00 77.75 89 HIS A CA 1
ATOM 703 C C . HIS A 1 89 ? 22.161 11.179 -22.886 1.00 77.75 89 HIS A C 1
ATOM 705 O O . HIS A 1 89 ? 23.100 11.946 -23.091 1.00 77.75 89 HIS A O 1
ATOM 711 N N . LYS A 1 90 ? 21.086 11.155 -23.685 1.00 79.62 90 LYS A N 1
ATOM 712 C CA . LYS A 1 90 ? 20.952 12.011 -24.880 1.00 79.62 90 LYS A CA 1
ATOM 713 C C . LYS A 1 90 ? 20.900 13.508 -24.556 1.00 79.62 90 LYS A C 1
ATOM 715 O O . LYS A 1 90 ? 21.063 14.327 -25.453 1.00 79.62 90 LYS A O 1
ATOM 720 N N . ARG A 1 91 ? 20.636 13.864 -23.298 1.00 80.25 91 ARG A N 1
ATOM 721 C CA . ARG A 1 91 ? 20.472 15.238 -22.809 1.00 80.25 91 ARG A CA 1
ATOM 722 C C . ARG A 1 91 ? 21.594 15.659 -21.855 1.00 80.25 91 ARG A C 1
ATOM 724 O O . ARG A 1 91 ? 21.503 16.727 -21.265 1.00 80.25 91 ARG A O 1
ATOM 731 N N . GLY A 1 92 ? 22.632 14.832 -21.692 1.00 79.12 92 GLY A N 1
ATOM 732 C CA . GLY A 1 92 ? 23.716 15.083 -20.739 1.00 79.12 92 GLY A CA 1
ATOM 733 C C . GLY A 1 92 ? 23.277 15.020 -19.271 1.00 79.12 92 GLY A C 1
ATOM 734 O O . GLY A 1 92 ? 23.971 15.548 -18.411 1.00 79.12 92 GLY A O 1
ATOM 735 N N . ILE A 1 93 ? 22.130 14.399 -18.978 1.00 78.44 93 ILE A N 1
ATOM 736 C CA . ILE A 1 93 ? 21.593 14.243 -17.624 1.00 78.44 93 ILE A CA 1
ATOM 737 C C . ILE A 1 93 ? 21.929 12.830 -17.148 1.00 78.44 93 ILE A C 1
ATOM 739 O O . ILE A 1 93 ? 21.475 11.848 -17.734 1.00 78.44 93 ILE A O 1
ATOM 743 N N . SER A 1 94 ? 22.710 12.723 -16.077 1.00 74.88 94 SER A N 1
ATOM 744 C CA . SER A 1 94 ? 23.028 11.452 -15.422 1.00 74.88 94 SER A CA 1
ATOM 745 C C . SER A 1 94 ? 22.572 11.453 -13.965 1.00 74.88 94 SER A C 1
ATOM 747 O O . SER A 1 94 ? 22.462 12.505 -13.329 1.00 74.88 94 SER A O 1
ATOM 749 N N . LYS A 1 95 ? 22.377 10.253 -13.405 1.00 67.19 95 LYS A N 1
ATOM 750 C CA . LYS A 1 95 ? 22.000 10.044 -11.995 1.00 67.19 95 LYS A CA 1
ATOM 751 C C . LYS A 1 95 ? 22.969 10.739 -11.018 1.00 67.19 95 LYS A C 1
ATOM 753 O O . LYS A 1 95 ? 22.559 11.247 -9.979 1.00 67.19 95 LYS A O 1
ATOM 758 N N . SER A 1 96 ? 24.250 10.837 -11.384 1.00 65.50 96 SER A N 1
ATOM 759 C CA . SER A 1 96 ? 25.286 11.549 -10.621 1.00 65.50 96 SER A CA 1
ATOM 760 C C . SER A 1 96 ? 25.113 13.072 -10.592 1.00 65.50 96 SER A C 1
ATOM 762 O O . SER A 1 96 ? 25.431 13.688 -9.578 1.00 65.50 96 SER A O 1
ATOM 764 N N . ILE A 1 97 ? 24.585 13.683 -11.659 1.00 58.12 97 ILE A N 1
ATOM 765 C CA . ILE A 1 97 ? 24.380 15.137 -11.725 1.00 58.12 97 ILE A CA 1
ATOM 766 C C . ILE A 1 97 ? 23.235 15.554 -10.796 1.00 58.12 97 ILE A C 1
ATOM 768 O O . ILE A 1 97 ? 23.375 16.526 -10.059 1.00 58.12 97 ILE A O 1
ATOM 772 N N . ILE A 1 98 ? 22.143 14.784 -10.737 1.00 56.75 98 ILE A N 1
ATOM 773 C CA . ILE A 1 98 ? 20.997 15.112 -9.870 1.00 56.75 98 ILE A CA 1
ATOM 774 C C . ILE A 1 98 ? 21.354 14.999 -8.384 1.00 56.75 98 ILE A C 1
ATOM 776 O O . ILE A 1 98 ? 20.959 15.851 -7.593 1.00 56.75 98 ILE A O 1
ATOM 780 N N . ARG A 1 99 ? 22.177 14.015 -7.999 1.00 54.12 99 ARG A N 1
ATOM 781 C CA . ARG A 1 99 ? 22.630 13.862 -6.606 1.00 54.12 99 ARG A CA 1
ATOM 782 C C . ARG A 1 99 ? 23.475 15.044 -6.111 1.00 54.12 99 ARG A C 1
ATOM 784 O O . ARG A 1 99 ? 23.526 15.272 -4.914 1.00 54.12 99 ARG A O 1
ATOM 791 N N . SER A 1 100 ? 24.107 15.795 -7.021 1.00 54.97 100 SER A N 1
ATOM 792 C CA . SER A 1 100 ? 24.838 17.035 -6.706 1.00 54.97 100 SER A CA 1
ATOM 793 C C . SER A 1 100 ? 23.959 18.294 -6.653 1.00 54.97 100 SER A C 1
ATOM 795 O O . SER A 1 100 ? 24.445 19.357 -6.281 1.00 54.97 100 SER A O 1
ATOM 797 N N . MET A 1 101 ? 22.680 18.184 -7.036 1.00 51.41 101 MET A N 1
ATOM 798 C CA . MET A 1 101 ? 21.717 19.293 -7.089 1.00 51.41 101 MET A CA 1
ATOM 799 C C . MET A 1 101 ? 20.646 19.237 -5.987 1.00 51.41 101 MET A C 1
ATOM 801 O O . MET A 1 101 ? 19.861 20.177 -5.871 1.00 51.41 101 MET A O 1
ATOM 805 N N . LEU A 1 102 ? 20.597 18.167 -5.188 1.00 39.16 102 LEU A N 1
ATOM 806 C CA . LEU A 1 102 ? 19.751 18.088 -3.995 1.00 39.16 102 LEU A CA 1
ATOM 807 C C . LEU A 1 102 ? 20.562 18.548 -2.765 1.00 39.16 102 LEU A C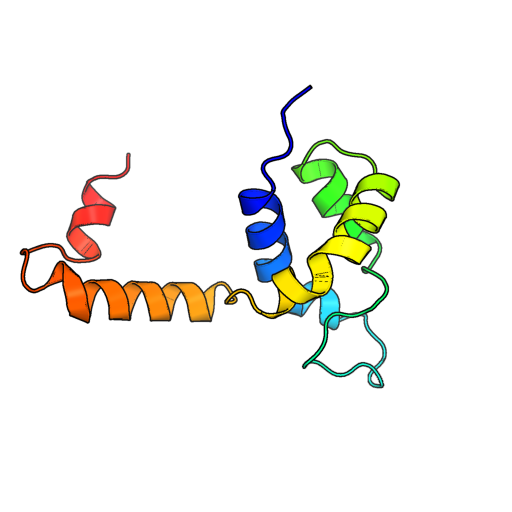 1
ATOM 809 O O . LEU A 1 102 ? 21.692 18.078 -2.614 1.00 39.16 102 LEU A O 1
ATOM 813 N N . PRO A 1 103 ? 20.033 19.480 -1.946 1.00 42.72 103 PRO A N 1
ATOM 814 C CA . PRO A 1 103 ? 20.711 20.010 -0.761 1.00 42.72 103 PRO A CA 1
ATOM 815 C C . PRO A 1 103 ? 20.896 18.971 0.351 1.00 42.72 103 PRO A C 1
ATOM 817 O O . PRO A 1 103 ? 20.076 18.027 0.436 1.00 42.72 103 PRO A O 1
#

Sequence (103 aa):
MPFLDLMAFLRCASLLKDDILQPQPHTISVLIAPEILPPSINEFLAERFVISEDAVDVLWDILKDLVWILPTAGEAADEEEETFKLYGHKRGISKSIIRSMLP

pLDDT: mean 85.95, std 13.28, range [39.16, 97.88]

Organism: NCBI:txid930992

Secondary structure (DSSP, 8-state):
-PPP-HHHHHHHHHHTHHHHHTTS-TTS-TTS--SS--HHHHHHHHHHHT--HHHHHHHHHHHHHHHHHSPPHHHHHHHHHHHIIIIIGGGT--HHHHHTT--

Radius of gyration: 16.84 Å; chains: 1; bounding box: 36×40×38 Å